Protein AF-A0A817G6N3-F1 (afdb_monomer_lite)

Radius of gyration: 14.64 Å; chains: 1; bounding box: 35×43×33 Å

pLDDT: mean 74.92, std 17.72, range [40.09, 94.12]

Structure (mmCIF, N/CA/C/O backbone):
data_AF-A0A817G6N3-F1
#
_entry.id   AF-A0A817G6N3-F1
#
loop_
_atom_site.group_PDB
_atom_site.id
_atom_site.type_symbol
_atom_site.label_atom_id
_atom_site.label_alt_id
_atom_site.label_comp_id
_atom_site.label_asym_id
_atom_site.label_entity_id
_atom_site.label_seq_id
_atom_site.pdbx_PDB_ins_code
_atom_site.Cartn_x
_atom_site.Cartn_y
_atom_site.Cartn_z
_atom_site.occupancy
_atom_site.B_iso_or_equiv
_atom_site.auth_seq_id
_atom_site.auth_comp_id
_atom_site.auth_asym_id
_atom_site.auth_atom_id
_atom_site.pdbx_PDB_model_num
ATOM 1 N N . MET A 1 1 ? 13.390 11.945 -9.805 1.00 44.19 1 MET A N 1
ATOM 2 C CA . MET A 1 1 ? 13.132 12.802 -8.620 1.00 44.19 1 MET A CA 1
ATOM 3 C C . MET A 1 1 ? 11.812 12.498 -7.885 1.00 44.19 1 MET A C 1
ATOM 5 O O . MET A 1 1 ? 11.583 13.121 -6.861 1.00 44.19 1 MET A O 1
ATOM 9 N N . SER A 1 2 ? 10.959 11.552 -8.323 1.00 52.25 2 SER A N 1
ATOM 10 C CA . SER A 1 2 ? 9.595 11.404 -7.766 1.00 52.25 2 SER A CA 1
ATOM 11 C C . SER A 1 2 ? 9.422 10.327 -6.669 1.00 52.25 2 SER A C 1
ATOM 13 O O . SER A 1 2 ? 8.669 10.571 -5.732 1.00 52.25 2 SER A O 1
ATOM 15 N N . SER A 1 3 ? 10.150 9.197 -6.693 1.00 50.41 3 SER A N 1
ATOM 16 C CA . SER A 1 3 ? 9.929 8.089 -5.728 1.00 50.41 3 SER A CA 1
ATOM 17 C C . SER A 1 3 ? 10.292 8.433 -4.277 1.00 50.41 3 SER A C 1
ATOM 19 O O . SER A 1 3 ? 9.476 8.312 -3.362 1.00 50.41 3 SER A O 1
ATOM 21 N N . TYR A 1 4 ? 11.493 8.980 -4.061 1.00 55.09 4 TYR A N 1
ATOM 22 C CA . TYR A 1 4 ? 11.994 9.288 -2.717 1.00 55.09 4 TYR A CA 1
ATOM 23 C C . TYR A 1 4 ? 11.170 10.342 -1.973 1.00 55.09 4 TYR A C 1
ATOM 25 O O . TYR A 1 4 ? 11.143 10.328 -0.747 1.00 55.09 4 TYR A O 1
ATOM 33 N N . PHE A 1 5 ? 10.480 11.238 -2.689 1.00 61.47 5 PHE A N 1
ATOM 34 C CA . PHE A 1 5 ? 9.629 12.256 -2.073 1.00 61.47 5 PHE A CA 1
ATOM 35 C C . PHE A 1 5 ? 8.428 11.620 -1.372 1.00 61.47 5 PHE A C 1
ATOM 37 O O . PHE A 1 5 ? 8.182 11.898 -0.202 1.00 61.47 5 PHE A O 1
ATOM 44 N N . PHE A 1 6 ? 7.725 10.712 -2.052 1.00 57.62 6 PHE A N 1
ATOM 45 C CA . PHE A 1 6 ? 6.576 10.014 -1.478 1.00 57.62 6 PHE A CA 1
ATOM 46 C C . PHE A 1 6 ? 6.982 9.040 -0.373 1.00 57.62 6 PHE A C 1
ATOM 48 O O . PHE A 1 6 ? 6.289 8.941 0.638 1.00 57.62 6 PHE A O 1
ATOM 55 N N . VAL A 1 7 ? 8.135 8.382 -0.519 1.00 57.28 7 VAL A N 1
ATOM 56 C CA . VAL A 1 7 ? 8.714 7.522 0.522 1.00 57.28 7 VAL A CA 1
ATOM 57 C C . VAL A 1 7 ? 9.137 8.333 1.745 1.00 57.28 7 VAL A C 1
ATOM 59 O O . VAL A 1 7 ? 8.892 7.897 2.866 1.00 57.28 7 VAL A O 1
ATOM 62 N N . ALA A 1 8 ? 9.728 9.518 1.569 1.00 61.56 8 ALA A N 1
ATOM 63 C CA . ALA A 1 8 ? 10.053 10.418 2.673 1.00 61.56 8 ALA A CA 1
ATOM 64 C C . ALA A 1 8 ? 8.783 10.927 3.370 1.00 61.56 8 ALA A C 1
ATOM 66 O O . ALA A 1 8 ? 8.722 10.911 4.596 1.00 61.56 8 ALA A O 1
ATOM 67 N N . LEU A 1 9 ? 7.744 11.290 2.611 1.00 62.03 9 LEU A N 1
ATOM 68 C CA . LEU A 1 9 ? 6.445 11.714 3.147 1.00 62.03 9 LEU A CA 1
ATOM 69 C C . LEU A 1 9 ? 5.760 10.596 3.939 1.00 62.03 9 LEU A C 1
ATOM 71 O O . LEU A 1 9 ? 5.274 10.835 5.041 1.00 62.03 9 LEU A O 1
ATOM 75 N N . ALA A 1 10 ? 5.774 9.371 3.412 1.00 58.88 10 ALA A N 1
ATOM 76 C CA . ALA A 1 10 ? 5.253 8.198 4.100 1.00 58.88 10 ALA A CA 1
ATOM 77 C C . ALA A 1 10 ? 6.078 7.865 5.348 1.00 58.88 10 ALA A C 1
ATOM 79 O O . ALA A 1 10 ? 5.510 7.628 6.405 1.00 58.88 10 ALA A O 1
ATOM 80 N N . LYS A 1 11 ? 7.414 7.900 5.269 1.00 58.44 11 LYS A N 1
ATOM 81 C CA . LYS A 1 11 ? 8.286 7.672 6.430 1.00 58.44 11 LYS A CA 1
ATOM 82 C C . LYS A 1 11 ? 8.045 8.709 7.523 1.00 58.44 11 LYS A C 1
ATOM 84 O O . LYS A 1 11 ? 7.918 8.310 8.671 1.00 58.44 11 LYS A O 1
ATOM 89 N N . ILE A 1 12 ? 7.901 9.991 7.175 1.00 62.66 12 ILE A N 1
ATOM 90 C CA . ILE A 1 12 ? 7.518 11.048 8.125 1.00 62.66 12 ILE A CA 1
ATOM 91 C C . ILE A 1 12 ? 6.139 10.743 8.728 1.00 62.66 12 ILE A C 1
ATOM 93 O O . ILE A 1 12 ? 6.002 10.771 9.946 1.00 62.66 12 ILE A O 1
ATOM 97 N N . ALA A 1 13 ? 5.147 10.366 7.911 1.00 56.06 13 ALA A N 1
ATOM 98 C CA . ALA A 1 13 ? 3.810 9.973 8.375 1.00 56.06 13 ALA A CA 1
ATOM 99 C C . ALA A 1 13 ? 3.795 8.790 9.351 1.00 56.06 13 ALA A C 1
ATOM 101 O O . ALA A 1 13 ? 2.874 8.674 10.151 1.00 56.06 13 ALA A O 1
ATOM 102 N N . ILE A 1 14 ? 4.794 7.912 9.260 1.00 55.84 14 ILE A N 1
ATOM 103 C CA . ILE A 1 14 ? 4.888 6.673 10.036 1.00 55.84 14 ILE A CA 1
ATOM 104 C C . ILE A 1 14 ? 5.724 6.865 11.311 1.00 55.84 14 ILE A C 1
ATOM 106 O O . ILE A 1 14 ? 5.424 6.245 12.327 1.00 55.84 14 ILE A O 1
ATOM 110 N N . THR A 1 15 ? 6.775 7.694 11.287 1.00 54.69 15 THR A N 1
ATOM 111 C CA . THR A 1 15 ? 7.691 7.877 12.434 1.00 54.69 15 THR A CA 1
ATOM 112 C C . THR A 1 15 ? 7.268 8.972 13.409 1.00 54.69 15 THR A C 1
ATOM 114 O O . THR A 1 15 ? 7.805 9.041 14.513 1.00 54.69 15 THR A O 1
ATOM 117 N N . THR A 1 16 ? 6.311 9.821 13.035 1.00 51.31 16 THR A N 1
ATOM 118 C CA . THR A 1 16 ? 5.709 10.815 13.934 1.00 51.31 16 THR A CA 1
ATOM 119 C C . THR A 1 16 ? 4.266 10.425 14.243 1.00 51.31 16 THR A C 1
ATOM 121 O O . THR A 1 16 ? 3.609 9.816 13.406 1.00 51.31 16 THR A O 1
ATOM 124 N N . ASN A 1 17 ? 3.796 10.708 15.467 1.00 49.78 17 ASN A N 1
ATOM 125 C CA . ASN A 1 17 ? 2.457 10.336 15.938 1.00 49.78 17 ASN A CA 1
ATOM 126 C C . ASN A 1 17 ? 1.398 10.673 14.859 1.00 49.78 17 ASN A C 1
ATOM 128 O O . ASN A 1 17 ? 1.236 11.857 14.550 1.00 49.78 17 ASN A O 1
ATOM 132 N N . PRO A 1 18 ? 0.680 9.677 14.296 1.00 46.25 18 PRO A N 1
ATOM 133 C CA . PRO A 1 18 ? -0.253 9.881 13.187 1.00 46.25 18 PRO A CA 1
ATOM 134 C C . PRO A 1 18 ? -1.338 10.924 13.472 1.00 46.25 18 PRO A C 1
ATOM 136 O O . PRO A 1 18 ? -1.781 11.602 12.546 1.00 46.25 18 PRO A O 1
ATOM 139 N N . GLU A 1 19 ? -1.728 11.099 14.741 1.00 50.69 19 GLU A N 1
ATOM 140 C CA . GLU A 1 19 ? -2.696 12.125 15.149 1.00 50.69 19 GLU A CA 1
ATOM 141 C C . GLU A 1 19 ? -2.144 13.554 15.040 1.00 50.69 19 GLU A C 1
ATOM 143 O O . GLU A 1 19 ? -2.907 14.501 14.851 1.00 50.69 19 GLU A O 1
ATOM 148 N N . ILE A 1 20 ? -0.821 13.714 15.129 1.00 52.66 20 ILE A N 1
ATOM 149 C CA . ILE A 1 20 ? -0.131 15.010 15.130 1.00 52.66 20 ILE A CA 1
ATOM 150 C C . ILE A 1 20 ? 0.378 15.365 13.722 1.00 52.66 20 ILE A C 1
ATOM 152 O O . ILE A 1 20 ? 0.359 16.532 13.333 1.00 52.66 20 ILE A O 1
ATOM 156 N N . THR A 1 21 ? 0.802 14.376 12.929 1.00 51.72 21 THR A N 1
ATOM 157 C CA . THR A 1 21 ? 1.426 14.604 11.609 1.00 51.72 21 THR A CA 1
ATOM 158 C C . THR A 1 21 ? 0.402 14.805 10.494 1.00 51.72 21 THR A C 1
ATOM 160 O O . THR A 1 21 ? 0.642 15.561 9.551 1.00 51.72 21 THR A O 1
ATOM 163 N N . PHE A 1 22 ? -0.768 14.171 10.605 1.00 53.16 22 PHE A N 1
ATOM 164 C CA . PHE A 1 22 ? -1.857 14.317 9.645 1.00 53.16 22 PHE A CA 1
ATOM 165 C C . PHE A 1 22 ? -3.187 14.428 10.386 1.00 53.16 22 PHE A C 1
ATOM 167 O O . PHE A 1 22 ? -3.870 13.438 10.618 1.00 53.16 22 PHE A O 1
ATOM 174 N N . LEU A 1 23 ? -3.588 15.658 10.712 1.00 52.00 23 LEU A N 1
ATOM 175 C CA . LEU A 1 23 ? -4.939 15.948 11.195 1.00 52.00 23 LEU A CA 1
ATOM 176 C C . LEU A 1 23 ? -5.987 15.377 10.206 1.00 52.00 23 LEU A C 1
ATOM 178 O O . LEU A 1 23 ? -6.167 15.897 9.101 1.00 52.00 23 LEU A O 1
ATOM 182 N N . GLY A 1 24 ? -6.686 14.305 10.594 1.00 60.91 24 GLY A N 1
ATOM 183 C CA . GLY A 1 24 ? -7.861 13.767 9.894 1.00 60.91 24 GLY A CA 1
ATOM 184 C C . GLY A 1 24 ? -7.594 12.907 8.642 1.00 60.91 24 GLY A C 1
ATOM 185 O O . GLY A 1 24 ? -6.727 12.041 8.610 1.00 60.91 24 GLY A O 1
ATOM 186 N N . GLN A 1 25 ? -8.408 13.097 7.593 1.00 64.38 25 GLN A N 1
ATOM 187 C CA . GLN A 1 25 ? -8.506 12.210 6.415 1.00 64.38 25 GLN A CA 1
ATOM 188 C C . GLN A 1 25 ? -7.336 12.293 5.410 1.00 64.38 25 GLN A C 1
ATOM 190 O O . GLN A 1 25 ? -7.353 11.582 4.405 1.00 64.38 25 GLN A O 1
ATOM 195 N N . ARG A 1 26 ? -6.306 13.118 5.645 1.00 69.19 26 ARG A N 1
ATOM 196 C CA . ARG A 1 26 ? -5.241 13.396 4.655 1.00 69.19 26 ARG A CA 1
ATOM 197 C C . ARG A 1 26 ? -4.412 12.170 4.260 1.00 69.19 26 ARG A C 1
ATOM 199 O O . ARG A 1 26 ? -3.989 12.063 3.115 1.00 69.19 26 ARG A O 1
ATOM 206 N N . MET A 1 27 ? -4.254 11.188 5.148 1.00 72.25 27 MET A N 1
ATOM 207 C CA . MET A 1 27 ? -3.585 9.922 4.807 1.00 72.25 27 MET A CA 1
ATOM 208 C C . MET A 1 27 ? -4.331 9.137 3.714 1.00 72.25 27 MET A C 1
ATOM 210 O O . MET A 1 27 ? -3.718 8.418 2.927 1.00 72.25 27 MET A O 1
ATOM 214 N N . LEU A 1 28 ? -5.652 9.317 3.603 1.00 80.62 28 LEU A N 1
ATOM 215 C CA . LEU A 1 28 ? -6.465 8.697 2.554 1.00 80.62 28 LEU A CA 1
A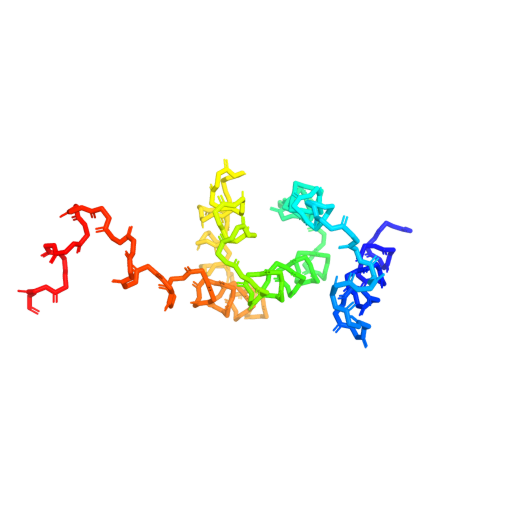TOM 216 C C . LEU A 1 28 ? -6.167 9.288 1.169 1.00 80.62 28 LEU A C 1
ATOM 218 O O . LEU A 1 28 ? -6.391 8.620 0.158 1.00 80.62 28 LEU A O 1
ATOM 222 N N . GLU A 1 29 ? -5.666 10.524 1.110 1.00 83.25 29 GLU A N 1
ATOM 223 C CA . GLU A 1 29 ? -5.273 11.180 -0.140 1.00 83.25 29 GLU A CA 1
ATOM 224 C C . GLU A 1 29 ? -3.965 10.619 -0.693 1.00 83.25 29 GLU A C 1
ATOM 226 O O . GLU A 1 29 ? -3.761 10.673 -1.903 1.00 83.25 29 GLU A O 1
ATOM 231 N N . LEU A 1 30 ? -3.128 10.010 0.158 1.00 82.62 30 LEU A N 1
ATOM 232 C CA . LEU A 1 30 ? -1.878 9.361 -0.246 1.00 82.62 30 LEU A CA 1
ATOM 233 C C . LEU A 1 30 ? -2.116 8.017 -0.949 1.00 82.62 30 LEU A C 1
ATOM 235 O O . LEU A 1 30 ? -1.312 7.604 -1.777 1.00 82.62 30 LEU A O 1
ATOM 239 N N . VAL A 1 31 ? -3.247 7.352 -0.703 1.00 87.25 31 VAL A N 1
ATOM 240 C CA . VAL A 1 31 ? -3.542 6.034 -1.294 1.00 87.25 31 VAL A CA 1
ATOM 241 C C . VAL A 1 31 ? -3.553 6.079 -2.826 1.00 87.25 31 VAL A C 1
ATOM 243 O O . VAL A 1 31 ? -2.924 5.252 -3.483 1.00 87.25 31 VAL A O 1
ATOM 246 N N . ARG A 1 32 ? -4.241 7.066 -3.415 1.00 87.56 32 ARG A N 1
ATOM 247 C CA . ARG A 1 32 ? -4.337 7.234 -4.877 1.00 87.56 32 ARG A CA 1
ATOM 248 C C . ARG A 1 32 ? -2.981 7.428 -5.570 1.00 87.56 32 ARG A C 1
ATOM 250 O O . ARG A 1 32 ? -2.724 6.698 -6.526 1.00 87.56 32 ARG A O 1
ATOM 257 N N . PRO A 1 33 ? -2.143 8.410 -5.182 1.00 87.56 33 PRO A N 1
ATOM 258 C CA . PRO A 1 33 ? -0.859 8.640 -5.829 1.00 87.56 33 PRO A CA 1
ATOM 259 C C . PRO A 1 33 ? 0.101 7.470 -5.625 1.00 87.56 33 PRO A C 1
ATOM 261 O O . PRO A 1 33 ? 0.734 7.075 -6.596 1.00 87.56 33 PRO A O 1
ATOM 264 N N . ILE A 1 34 ? 0.148 6.850 -4.439 1.00 86.75 34 ILE A N 1
ATOM 265 C CA . ILE A 1 34 ? 1.024 5.690 -4.214 1.00 86.75 34 ILE A CA 1
ATOM 266 C C . ILE A 1 34 ? 0.586 4.498 -5.071 1.00 86.75 34 ILE A C 1
ATOM 268 O O . ILE A 1 34 ? 1.419 3.876 -5.718 1.00 86.75 34 ILE A O 1
ATOM 272 N N . ARG A 1 35 ? -0.720 4.216 -5.180 1.00 88.25 35 ARG A N 1
ATOM 273 C CA . ARG A 1 35 ? -1.210 3.154 -6.075 1.00 88.25 35 ARG A CA 1
ATOM 274 C C . ARG A 1 35 ? -0.853 3.418 -7.542 1.00 88.25 35 ARG A C 1
ATOM 276 O O . ARG A 1 35 ? -0.600 2.477 -8.283 1.00 88.25 35 ARG A O 1
ATOM 283 N N . LYS A 1 36 ? -0.822 4.680 -7.986 1.00 87.56 36 LYS A N 1
ATOM 284 C CA . LYS A 1 36 ? -0.408 5.018 -9.361 1.00 87.56 36 LYS A CA 1
ATOM 285 C C . LYS A 1 36 ? 1.051 4.668 -9.650 1.00 87.56 36 LYS A C 1
ATOM 287 O O . LYS A 1 36 ? 1.365 4.515 -10.824 1.00 87.56 36 LYS A O 1
ATOM 292 N N . LEU A 1 37 ? 1.888 4.540 -8.618 1.00 85.44 37 LEU A N 1
ATOM 293 C CA . LEU A 1 37 ? 3.268 4.089 -8.760 1.00 85.44 37 LEU A CA 1
ATOM 294 C C . LEU A 1 37 ? 3.366 2.581 -9.009 1.00 85.44 37 LEU A C 1
ATOM 296 O O . LEU A 1 37 ? 4.399 2.159 -9.486 1.00 85.44 37 LEU A O 1
ATOM 300 N N . LEU A 1 38 ? 2.309 1.791 -8.766 1.00 85.12 38 LEU A N 1
ATOM 301 C CA . LEU A 1 38 ? 2.250 0.343 -9.027 1.00 85.12 38 LEU A CA 1
ATOM 302 C C . LEU A 1 38 ? 1.886 0.011 -10.484 1.00 85.12 38 LEU A C 1
ATOM 304 O O . LEU A 1 38 ? 1.001 -0.804 -10.751 1.00 85.12 38 LEU A O 1
ATOM 308 N N . LYS A 1 39 ? 2.501 0.704 -11.443 1.00 82.19 39 LYS A N 1
ATOM 309 C CA . LYS A 1 39 ? 2.308 0.428 -12.873 1.00 82.19 39 LYS A CA 1
ATOM 310 C C . LYS A 1 39 ? 3.516 -0.309 -13.429 1.00 82.19 39 LYS A C 1
ATOM 312 O O . LYS A 1 39 ? 4.647 -0.055 -13.029 1.00 82.19 39 LYS A O 1
ATOM 317 N N . ILE A 1 40 ? 3.266 -1.136 -14.441 1.00 74.19 40 ILE A N 1
ATOM 318 C CA . ILE A 1 40 ? 4.293 -1.894 -15.174 1.00 74.19 40 ILE A CA 1
ATOM 319 C C . ILE A 1 40 ? 5.360 -0.966 -15.792 1.00 74.19 40 ILE A C 1
ATOM 321 O O . ILE A 1 40 ? 6.507 -1.360 -15.947 1.00 74.19 40 ILE A O 1
ATOM 325 N N . GLU A 1 41 ? 5.005 0.285 -16.098 1.00 80.38 41 GLU A N 1
ATOM 326 C CA . GLU A 1 41 ? 5.915 1.304 -16.648 1.00 80.38 41 GLU A CA 1
ATOM 327 C C . GLU A 1 41 ? 6.975 1.803 -15.644 1.00 80.38 41 GLU A C 1
ATOM 329 O O . GLU A 1 41 ? 7.961 2.418 -16.051 1.00 80.38 41 GLU A O 1
ATOM 334 N N . HIS A 1 42 ? 6.778 1.575 -14.341 1.00 84.62 42 HIS A N 1
ATOM 335 C CA . HIS A 1 42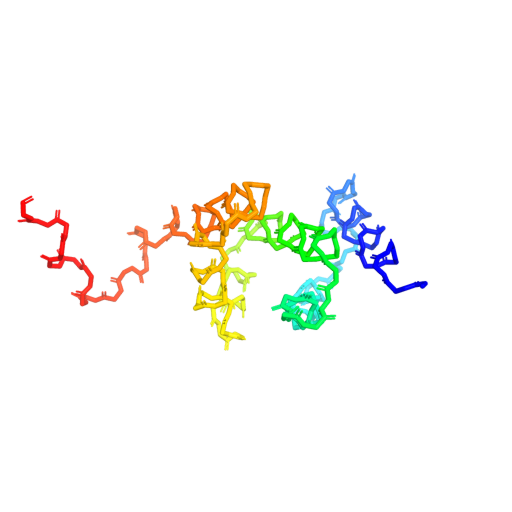 ? 7.711 1.992 -13.295 1.00 84.62 42 HIS A CA 1
ATOM 336 C C . HIS A 1 42 ? 8.778 0.936 -13.022 1.00 84.62 42 HIS A C 1
ATOM 338 O O . HIS A 1 42 ? 8.592 -0.261 -13.245 1.00 84.62 42 HIS A O 1
ATOM 344 N N . THR A 1 43 ? 9.917 1.387 -12.497 1.00 87.00 43 THR A N 1
ATOM 345 C CA . THR A 1 43 ? 11.012 0.476 -12.155 1.00 87.00 43 THR A CA 1
ATOM 346 C C . THR A 1 43 ? 10.612 -0.469 -11.018 1.00 87.00 43 THR A C 1
ATOM 348 O O . THR A 1 43 ? 9.788 -0.138 -10.163 1.00 87.00 43 THR A O 1
ATOM 351 N N . ALA A 1 44 ? 11.243 -1.646 -10.952 1.00 87.69 44 ALA A N 1
ATOM 352 C CA . ALA A 1 44 ? 10.995 -2.606 -9.874 1.00 87.69 44 ALA A CA 1
ATOM 353 C C . ALA A 1 44 ? 11.227 -2.001 -8.476 1.00 87.69 44 ALA A C 1
ATOM 355 O O . ALA A 1 44 ? 10.498 -2.317 -7.541 1.00 87.69 44 ALA A O 1
ATOM 356 N N . LEU A 1 45 ? 12.196 -1.089 -8.331 1.00 87.56 45 LEU A N 1
ATOM 357 C CA . LEU A 1 45 ? 12.453 -0.400 -7.067 1.00 87.56 45 LEU A CA 1
ATOM 358 C C . LEU A 1 45 ? 11.304 0.542 -6.678 1.00 87.56 45 LEU A C 1
ATOM 360 O O . LEU A 1 45 ? 10.866 0.515 -5.534 1.00 87.56 45 LEU A O 1
ATOM 364 N N . GLU A 1 46 ? 10.786 1.330 -7.621 1.00 86.19 46 GLU A N 1
ATOM 365 C CA . GLU A 1 46 ? 9.650 2.231 -7.375 1.00 86.19 46 GLU A CA 1
ATOM 366 C C . GLU A 1 46 ? 8.388 1.450 -6.991 1.00 86.19 46 GLU A C 1
ATOM 368 O O . GLU A 1 46 ? 7.715 1.792 -6.017 1.00 86.19 46 GLU A O 1
ATOM 373 N N . ASN A 1 47 ? 8.116 0.350 -7.700 1.00 90.12 47 ASN A N 1
ATOM 374 C CA . ASN A 1 47 ? 7.020 -0.564 -7.375 1.00 90.12 47 ASN A CA 1
ATOM 375 C C . ASN A 1 47 ? 7.194 -1.169 -5.973 1.00 90.12 47 ASN A C 1
ATOM 377 O O . ASN A 1 47 ? 6.245 -1.221 -5.191 1.00 90.12 47 ASN A O 1
ATOM 381 N N . PHE A 1 48 ? 8.415 -1.581 -5.624 1.00 89.06 48 PHE A N 1
ATOM 382 C CA . PHE A 1 48 ? 8.728 -2.144 -4.312 1.00 89.06 48 PHE A CA 1
ATOM 383 C C . PHE A 1 48 ? 8.512 -1.125 -3.189 1.00 89.06 48 PHE A C 1
ATOM 385 O O . PHE A 1 48 ? 7.866 -1.428 -2.183 1.00 89.06 48 PHE A O 1
ATOM 392 N N . GLU A 1 49 ? 9.011 0.098 -3.364 1.00 85.56 49 GLU A N 1
ATOM 393 C CA . GLU A 1 49 ? 8.825 1.184 -2.404 1.00 85.56 49 GLU A CA 1
ATOM 394 C C . GLU A 1 49 ? 7.342 1.537 -2.236 1.00 85.56 49 GLU A C 1
ATOM 396 O O . GLU A 1 49 ? 6.870 1.688 -1.106 1.00 85.56 49 GLU A O 1
ATOM 401 N N . ALA A 1 50 ? 6.587 1.599 -3.334 1.00 89.50 50 ALA A N 1
ATOM 402 C CA . ALA A 1 50 ? 5.152 1.852 -3.306 1.00 89.50 50 ALA A CA 1
ATOM 403 C C . ALA A 1 50 ? 4.380 0.745 -2.568 1.00 89.50 50 ALA A C 1
ATOM 405 O O . ALA A 1 50 ? 3.524 1.059 -1.734 1.00 89.50 50 ALA A O 1
ATOM 406 N N . LEU A 1 51 ? 4.719 -0.531 -2.798 1.00 91.00 51 LEU A N 1
ATOM 407 C CA . LEU A 1 51 ? 4.147 -1.657 -2.052 1.00 91.00 51 LEU A CA 1
ATOM 408 C C . LEU A 1 51 ? 4.435 -1.523 -0.556 1.00 91.00 51 LEU A C 1
ATOM 410 O O . LEU A 1 51 ? 3.506 -1.597 0.242 1.00 91.00 51 LEU A O 1
ATOM 414 N N . LYS A 1 52 ? 5.679 -1.230 -0.156 1.00 88.50 52 LYS A N 1
ATOM 415 C CA . LYS A 1 52 ? 6.026 -1.053 1.266 1.00 88.50 52 LYS A CA 1
ATOM 416 C C . LYS A 1 52 ? 5.295 0.125 1.913 1.00 88.50 52 LYS A C 1
ATOM 418 O O . LYS A 1 52 ? 4.897 0.022 3.075 1.00 88.50 52 LYS A O 1
ATOM 423 N N . VAL A 1 53 ? 5.080 1.222 1.186 1.00 86.50 53 VAL A N 1
ATOM 424 C CA . VAL A 1 53 ? 4.261 2.341 1.677 1.00 86.50 53 VAL A CA 1
ATOM 425 C C . VAL A 1 53 ? 2.805 1.909 1.861 1.00 86.50 53 VAL A C 1
ATOM 427 O O . VAL A 1 53 ? 2.229 2.195 2.909 1.00 86.50 53 VAL A O 1
ATOM 430 N N . LEU A 1 54 ? 2.212 1.189 0.904 1.00 88.69 54 LEU A N 1
ATOM 431 C CA . LEU A 1 54 ? 0.836 0.688 1.023 1.00 88.69 54 LEU A CA 1
ATOM 432 C C . LEU A 1 54 ? 0.674 -0.319 2.162 1.00 88.69 54 LEU A C 1
ATOM 434 O O . LEU A 1 54 ? -0.308 -0.225 2.897 1.00 88.69 54 LEU A O 1
ATOM 438 N N . THR A 1 55 ? 1.646 -1.209 2.365 1.00 89.50 55 THR A N 1
ATOM 439 C CA . THR A 1 55 ? 1.683 -2.137 3.503 1.00 89.50 55 THR A CA 1
ATOM 440 C C . THR A 1 55 ? 1.598 -1.384 4.826 1.00 89.50 55 THR A C 1
ATOM 442 O O . THR A 1 55 ? 0.794 -1.741 5.691 1.00 89.50 55 THR A O 1
ATOM 445 N N . ASN A 1 56 ? 2.389 -0.319 4.970 1.00 84.69 56 ASN A N 1
ATOM 446 C CA . ASN A 1 56 ? 2.387 0.513 6.169 1.00 84.69 56 ASN A CA 1
ATOM 447 C C . ASN A 1 56 ? 1.091 1.324 6.303 1.00 84.69 56 ASN A C 1
ATOM 449 O O . ASN A 1 56 ? 0.554 1.441 7.394 1.00 84.69 56 ASN A O 1
ATOM 453 N N . LEU A 1 57 ? 0.536 1.856 5.213 1.00 84.56 57 LEU A N 1
ATOM 454 C CA . LEU A 1 57 ? -0.757 2.547 5.253 1.00 84.56 57 LEU A CA 1
ATOM 455 C C . LEU A 1 57 ? -1.895 1.600 5.672 1.00 84.56 57 LEU A C 1
ATOM 457 O O . LEU A 1 57 ? -2.766 1.978 6.455 1.00 84.56 57 LEU A O 1
ATOM 461 N N . ALA A 1 58 ? -1.878 0.356 5.191 1.00 86.94 58 ALA A N 1
ATOM 462 C CA . ALA A 1 58 ? -2.868 -0.659 5.537 1.00 86.94 58 ALA A CA 1
ATOM 463 C C . ALA A 1 58 ? -2.825 -1.059 7.026 1.00 86.94 58 ALA A C 1
ATOM 465 O O . ALA A 1 58 ? -3.866 -1.433 7.582 1.00 86.94 58 ALA A O 1
ATOM 466 N N . SER A 1 59 ? -1.666 -0.935 7.687 1.00 82.94 59 SER A N 1
ATOM 467 C CA . SER A 1 59 ? -1.526 -1.234 9.118 1.00 82.94 59 SER A CA 1
ATOM 468 C C . SER A 1 59 ? -2.083 -0.137 10.034 1.00 82.94 59 SER A C 1
ATOM 470 O O . SER A 1 59 ? -2.417 -0.435 11.178 1.00 82.94 59 SER A O 1
ATOM 472 N N . ILE A 1 60 ? -2.274 1.094 9.538 1.00 80.94 60 ILE A N 1
ATOM 473 C CA . ILE A 1 60 ? -2.767 2.231 10.340 1.00 80.94 60 ILE A CA 1
ATOM 474 C C . ILE A 1 60 ? -4.214 2.021 10.807 1.00 80.94 60 ILE A C 1
ATOM 476 O O . ILE A 1 60 ? -4.537 2.295 11.960 1.00 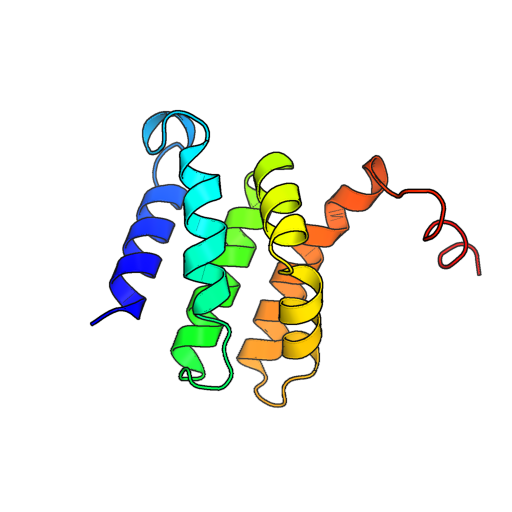80.94 60 ILE A O 1
ATOM 480 N N . GLY A 1 61 ? -5.119 1.564 9.932 1.00 79.12 61 GLY A N 1
ATOM 481 C CA . GLY A 1 61 ? -6.527 1.438 10.315 1.00 79.12 61 GLY A CA 1
ATOM 482 C C . GLY A 1 61 ? -7.506 1.110 9.190 1.00 79.12 61 GLY A C 1
ATOM 483 O O . GLY A 1 61 ? -7.178 1.117 8.003 1.00 79.12 61 GLY A O 1
ATOM 484 N N . GLU A 1 62 ? -8.753 0.824 9.577 1.00 83.44 62 GLU A N 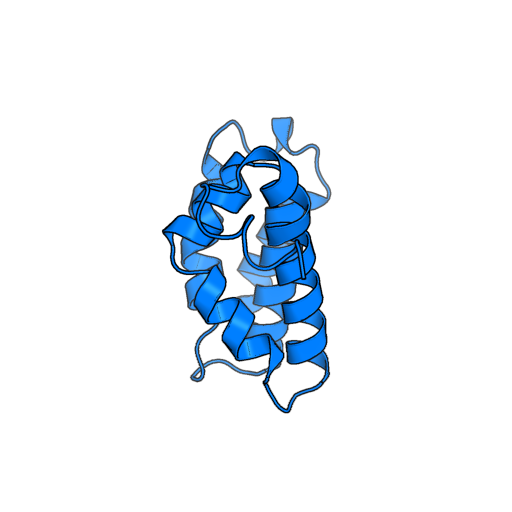1
ATOM 485 C CA . GLU A 1 62 ? -9.801 0.330 8.671 1.00 83.44 62 GLU A CA 1
ATOM 486 C C . GLU A 1 62 ? -10.191 1.342 7.586 1.00 83.44 62 GLU A C 1
ATOM 488 O O . GLU A 1 62 ? -10.429 0.961 6.440 1.00 83.44 62 GLU A O 1
ATOM 493 N N . SER A 1 63 ? -10.218 2.635 7.913 1.00 85.38 63 SER A N 1
ATOM 494 C CA . SER A 1 63 ? -10.531 3.704 6.957 1.00 85.38 63 SER A CA 1
ATOM 495 C C . SER A 1 63 ? -9.540 3.741 5.788 1.00 85.38 63 SER A C 1
ATOM 497 O O . SER A 1 63 ? -9.949 3.894 4.634 1.00 85.38 63 SER A O 1
ATOM 499 N N . VAL A 1 64 ? -8.250 3.535 6.071 1.00 85.88 64 VAL A N 1
ATOM 500 C CA . VAL A 1 64 ? -7.181 3.504 5.067 1.00 85.88 64 VAL A CA 1
ATOM 501 C C . VAL A 1 64 ? -7.285 2.247 4.211 1.00 85.88 64 VAL A C 1
ATOM 503 O O . VAL A 1 64 ? -7.266 2.350 2.985 1.00 85.88 64 VAL A O 1
ATOM 506 N N . ARG A 1 65 ? -7.513 1.078 4.821 1.00 87.88 65 ARG A N 1
ATOM 507 C CA . ARG A 1 65 ? -7.737 -0.176 4.079 1.00 87.88 65 ARG A CA 1
ATOM 508 C C . ARG A 1 65 ? -8.943 -0.087 3.149 1.00 87.88 65 ARG A C 1
ATOM 510 O O . ARG A 1 65 ? -8.810 -0.362 1.960 1.00 87.88 65 ARG A O 1
ATOM 517 N N . LYS A 1 66 ? -10.094 0.396 3.639 1.00 89.38 66 LYS A N 1
ATOM 518 C CA . LYS A 1 66 ? -11.290 0.641 2.808 1.00 89.38 66 LYS A CA 1
ATOM 519 C C . LYS A 1 66 ? -10.983 1.563 1.634 1.00 89.38 66 LYS A C 1
ATOM 521 O O . LYS A 1 66 ? -11.493 1.346 0.536 1.00 89.38 66 LYS A O 1
ATOM 526 N N . ARG A 1 67 ? -10.138 2.579 1.840 1.00 90.56 67 ARG A N 1
ATOM 527 C CA . ARG A 1 67 ? -9.703 3.449 0.748 1.00 90.56 67 ARG A CA 1
ATOM 528 C C . ARG A 1 67 ? -8.828 2.705 -0.258 1.00 90.56 67 ARG A C 1
ATOM 530 O O . ARG A 1 67 ? -9.086 2.842 -1.446 1.00 90.56 67 ARG A O 1
ATOM 537 N N . ILE A 1 68 ? -7.858 1.905 0.186 1.00 90.44 68 ILE A N 1
ATOM 538 C CA . ILE A 1 68 ? -7.012 1.082 -0.698 1.00 90.44 68 ILE A CA 1
ATOM 539 C C . ILE A 1 68 ? -7.880 0.156 -1.559 1.00 90.44 68 ILE A C 1
ATOM 541 O O . ILE A 1 68 ? -7.723 0.140 -2.780 1.00 90.44 68 ILE A O 1
ATOM 545 N N . LEU A 1 69 ? -8.855 -0.529 -0.955 1.00 90.69 69 LEU A N 1
ATOM 546 C CA . LEU A 1 69 ? -9.791 -1.402 -1.671 1.00 90.69 69 LEU A CA 1
ATOM 547 C C . LEU A 1 69 ? -10.643 -0.624 -2.687 1.00 90.69 69 LEU A C 1
ATOM 549 O O . LEU A 1 69 ? -10.713 -1.006 -3.853 1.00 90.69 69 LEU A O 1
ATOM 553 N N . LYS A 1 70 ? -11.229 0.513 -2.283 1.00 89.94 70 LYS A N 1
ATOM 554 C CA . LYS A 1 70 ? -12.068 1.355 -3.158 1.00 89.94 70 LYS A CA 1
ATOM 555 C C . LYS A 1 70 ? -11.314 1.910 -4.370 1.00 89.94 70 LYS A C 1
ATOM 557 O O . LYS A 1 70 ? -11.922 2.162 -5.404 1.00 89.94 70 LYS A O 1
ATOM 562 N N . GLU A 1 71 ? -10.007 2.122 -4.249 1.00 89.31 71 GLU A N 1
ATOM 563 C CA . GLU A 1 71 ? -9.158 2.607 -5.344 1.00 89.31 71 GLU A CA 1
ATOM 564 C C . GLU A 1 71 ? -8.635 1.481 -6.254 1.00 89.31 71 GLU A C 1
ATOM 566 O O . GLU A 1 71 ? -7.796 1.746 -7.115 1.00 89.31 71 GLU A O 1
ATOM 571 N N . GLY A 1 72 ? -9.103 0.239 -6.079 1.00 87.50 72 GLY A N 1
ATOM 572 C CA . GLY A 1 72 ? -8.667 -0.917 -6.867 1.00 87.50 72 GLY A CA 1
ATOM 573 C C . GLY A 1 72 ? -7.327 -1.501 -6.416 1.00 87.50 72 GLY A C 1
ATOM 574 O O . GLY A 1 72 ? -6.674 -2.199 -7.184 1.00 87.50 72 GLY A O 1
ATOM 575 N N . GLY A 1 73 ? -6.894 -1.211 -5.185 1.00 88.69 73 GLY A N 1
ATOM 576 C CA . GLY A 1 73 ? -5.627 -1.706 -4.650 1.00 88.69 73 GLY A CA 1
ATOM 577 C C . GLY A 1 73 ? -5.570 -3.229 -4.540 1.00 88.69 73 GLY A C 1
ATOM 578 O O . GLY A 1 73 ? -4.509 -3.786 -4.782 1.00 88.69 73 GLY A O 1
ATOM 579 N N . PHE A 1 74 ? -6.693 -3.898 -4.246 1.00 90.38 74 PHE A N 1
ATOM 580 C CA . PHE A 1 74 ? -6.740 -5.357 -4.084 1.00 90.38 74 PHE A CA 1
ATOM 581 C C . PHE A 1 74 ? -6.226 -6.091 -5.326 1.00 90.38 74 PHE A C 1
ATOM 583 O O . PHE A 1 74 ? -5.220 -6.782 -5.240 1.00 90.38 74 PHE A O 1
ATOM 590 N N . SER A 1 75 ? -6.854 -5.873 -6.486 1.00 90.50 75 SER A N 1
ATOM 591 C CA . SER A 1 75 ? -6.471 -6.547 -7.732 1.00 90.50 75 SER A CA 1
ATOM 592 C C . SER A 1 75 ? -5.050 -6.195 -8.164 1.00 90.50 75 SER A C 1
ATOM 594 O O . SER A 1 75 ? -4.320 -7.060 -8.628 1.00 90.50 75 SER A O 1
ATOM 596 N N . THR A 1 76 ? -4.6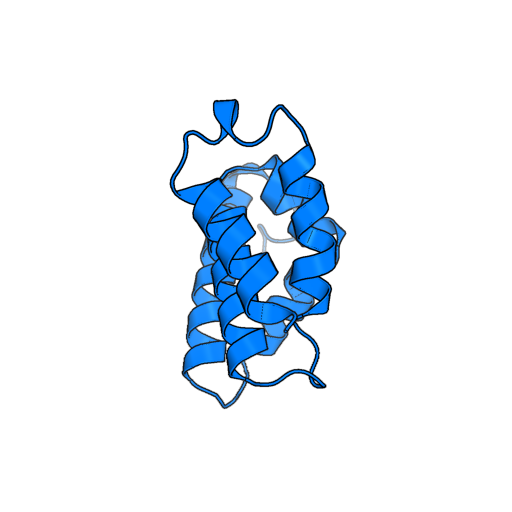24 -4.938 -7.983 1.00 91.44 76 THR A N 1
ATOM 597 C CA . THR A 1 76 ? -3.242 -4.546 -8.295 1.00 91.44 76 THR A CA 1
ATOM 598 C C . THR A 1 76 ? -2.245 -5.291 -7.406 1.00 91.44 76 THR A C 1
ATOM 600 O O . THR A 1 76 ? -1.283 -5.851 -7.912 1.00 91.44 76 THR A O 1
ATOM 603 N N . ILE A 1 77 ? -2.467 -5.332 -6.090 1.00 93.12 77 ILE A N 1
ATOM 604 C CA . ILE A 1 77 ? -1.565 -6.013 -5.149 1.00 93.12 77 ILE A CA 1
ATOM 605 C C . ILE A 1 77 ? -1.568 -7.526 -5.391 1.00 93.12 77 ILE A C 1
ATOM 607 O O . ILE A 1 77 ? -0.503 -8.133 -5.391 1.00 93.12 77 ILE A O 1
ATOM 611 N N . GLU A 1 78 ? -2.735 -8.119 -5.648 1.00 93.00 78 GLU A N 1
ATOM 612 C CA . GLU A 1 78 ? -2.874 -9.534 -6.004 1.00 93.00 78 GLU A CA 1
ATOM 613 C C . GLU A 1 78 ? -2.029 -9.889 -7.232 1.00 93.00 78 GLU A C 1
ATOM 615 O O . GLU A 1 78 ? -1.292 -10.869 -7.196 1.00 93.00 78 GLU A O 1
ATOM 620 N N . GLN A 1 79 ? -2.045 -9.063 -8.282 1.00 92.25 79 GLN A N 1
ATOM 621 C CA . GLN A 1 79 ? -1.203 -9.277 -9.464 1.00 92.25 79 GLN A CA 1
ATOM 622 C C . GLN A 1 79 ? 0.291 -9.299 -9.114 1.00 92.25 79 GLN A C 1
ATOM 624 O O . GLN A 1 79 ? 1.004 -10.201 -9.548 1.00 92.25 79 GLN A O 1
ATOM 629 N N . TYR A 1 80 ? 0.758 -8.371 -8.271 1.00 93.19 80 TYR A N 1
ATOM 630 C CA . TYR A 1 80 ? 2.162 -8.341 -7.848 1.00 93.19 80 TYR A CA 1
ATOM 631 C C . TYR A 1 80 ? 2.576 -9.549 -6.993 1.00 93.19 80 TYR A C 1
ATOM 633 O O . TYR A 1 80 ? 3.772 -9.817 -6.895 1.00 93.19 80 TYR A O 1
ATOM 641 N N . MET A 1 81 ? 1.642 -10.299 -6.392 1.00 92.00 81 MET A N 1
ATOM 642 C CA . MET A 1 81 ? 1.969 -11.539 -5.667 1.00 92.00 81 MET A CA 1
ATOM 643 C C . MET A 1 81 ? 2.465 -12.654 -6.598 1.00 92.00 81 MET A C 1
ATOM 645 O O . MET A 1 81 ? 3.183 -13.541 -6.139 1.00 92.00 81 MET A O 1
ATOM 649 N N . PHE A 1 82 ? 2.103 -12.597 -7.882 1.00 91.50 82 PHE A N 1
ATOM 650 C CA . PHE A 1 82 ? 2.504 -13.565 -8.907 1.00 91.50 82 PHE A CA 1
ATOM 651 C C . PHE A 1 82 ? 3.663 -13.068 -9.785 1.00 91.50 82 PHE A C 1
ATOM 653 O O . PHE A 1 82 ? 4.034 -13.738 -10.745 1.00 91.50 82 PHE A O 1
ATOM 660 N N . GLU A 1 83 ? 4.241 -11.909 -9.463 1.00 89.19 83 GLU A N 1
ATOM 661 C CA . GLU A 1 83 ? 5.373 -11.339 -10.192 1.00 89.19 83 GLU A CA 1
ATOM 662 C C . GLU A 1 83 ? 6.655 -12.165 -9.976 1.00 89.19 83 GLU A C 1
ATOM 664 O O . GLU A 1 83 ? 6.963 -12.563 -8.849 1.00 89.19 83 GLU A O 1
ATOM 669 N N . GLU A 1 84 ? 7.455 -12.372 -11.031 1.00 87.31 84 GLU A N 1
ATOM 670 C CA . GLU A 1 84 ? 8.703 -13.160 -10.952 1.00 87.31 84 GLU A CA 1
ATOM 671 C C . GLU A 1 84 ? 9.746 -12.522 -10.021 1.00 87.31 84 GLU A C 1
ATOM 673 O O . GLU A 1 84 ? 10.578 -13.202 -9.408 1.00 87.31 84 GLU A O 1
ATOM 678 N N . HIS A 1 85 ? 9.705 -11.195 -9.882 1.00 90.75 85 HIS A N 1
ATOM 679 C CA . HIS A 1 85 ? 10.622 -10.473 -9.019 1.00 90.75 85 HIS A CA 1
ATOM 680 C C . HIS A 1 85 ? 10.314 -10.751 -7.540 1.00 90.75 85 HIS A C 1
ATOM 682 O O . HIS A 1 85 ? 9.454 -10.118 -6.925 1.00 90.75 85 HIS A O 1
ATOM 688 N N . SER A 1 86 ? 11.109 -11.628 -6.923 1.00 89.31 86 SER A N 1
ATOM 689 C CA . SER A 1 86 ? 10.913 -12.115 -5.547 1.00 89.31 86 SER A CA 1
ATOM 690 C C . SER A 1 86 ? 10.626 -11.029 -4.498 1.00 89.31 86 SER A C 1
ATOM 692 O O . SER A 1 86 ? 9.769 -11.216 -3.638 1.00 89.31 86 SER A O 1
ATOM 694 N N . MET A 1 87 ? 11.300 -9.872 -4.551 1.00 88.94 87 MET A N 1
ATOM 695 C CA . MET A 1 87 ? 11.039 -8.780 -3.600 1.00 88.94 87 MET A CA 1
ATOM 696 C C . MET A 1 87 ? 9.654 -8.143 -3.771 1.00 88.94 87 MET A C 1
ATOM 698 O O . MET A 1 87 ? 9.042 -7.778 -2.769 1.00 88.94 87 MET A O 1
ATOM 702 N N . LEU A 1 88 ? 9.160 -8.024 -5.009 1.00 92.38 88 LEU A N 1
ATOM 703 C CA . LEU A 1 88 ? 7.829 -7.486 -5.294 1.00 92.38 88 LEU A CA 1
ATOM 704 C C . LEU A 1 88 ? 6.760 -8.461 -4.817 1.00 92.38 88 LEU A C 1
ATOM 706 O O . LEU A 1 88 ? 5.890 -8.053 -4.053 1.00 92.38 88 LEU A O 1
ATOM 710 N N . GLY A 1 89 ? 6.910 -9.748 -5.143 1.00 92.88 89 GLY A N 1
ATOM 711 C CA . GLY A 1 89 ? 6.020 -10.800 -4.650 1.00 92.88 89 GLY A CA 1
ATOM 712 C C . GLY A 1 89 ? 5.928 -10.812 -3.125 1.00 92.88 89 GLY A C 1
ATOM 713 O O . GLY A 1 89 ? 4.836 -10.770 -2.559 1.00 92.88 89 GLY A O 1
ATOM 714 N N . ARG A 1 90 ? 7.071 -10.761 -2.428 1.00 92.75 90 ARG A N 1
ATOM 715 C CA . ARG A 1 90 ? 7.098 -10.726 -0.953 1.00 92.75 90 ARG A CA 1
ATOM 716 C C . ARG A 1 90 ? 6.435 -9.472 -0.381 1.00 92.75 90 ARG A C 1
ATOM 718 O O . ARG A 1 90 ? 5.653 -9.587 0.560 1.00 92.75 90 ARG A O 1
ATOM 725 N N . ALA A 1 91 ? 6.717 -8.293 -0.939 1.00 90.62 91 ALA A N 1
ATOM 726 C CA . ALA A 1 91 ? 6.104 -7.044 -0.483 1.00 90.62 91 ALA A CA 1
ATOM 727 C C . ALA A 1 91 ? 4.589 -7.014 -0.747 1.00 90.62 91 ALA A C 1
ATOM 729 O O . ALA A 1 91 ? 3.830 -6.515 0.085 1.00 90.62 91 ALA A O 1
ATOM 730 N N . ALA A 1 92 ? 4.143 -7.584 -1.867 1.00 94.12 92 ALA A N 1
ATOM 731 C CA . ALA A 1 92 ? 2.734 -7.694 -2.215 1.00 94.12 92 ALA A CA 1
ATOM 732 C C . ALA A 1 92 ? 1.983 -8.639 -1.270 1.00 94.12 92 ALA A C 1
ATOM 734 O O . ALA A 1 92 ? 0.926 -8.265 -0.768 1.00 94.12 92 ALA A O 1
ATOM 735 N N . VAL A 1 93 ? 2.557 -9.802 -0.943 1.00 93.19 93 VAL A N 1
ATOM 736 C CA . VAL A 1 93 ? 1.996 -10.732 0.054 1.00 93.19 93 VAL A CA 1
ATOM 737 C C . VAL A 1 93 ? 1.860 -10.055 1.420 1.00 93.19 93 VAL A C 1
ATOM 739 O O . VAL A 1 93 ? 0.815 -10.155 2.059 1.00 93.19 93 VAL A O 1
ATOM 742 N N . GLU A 1 94 ? 2.888 -9.327 1.860 1.00 90.38 94 GLU A N 1
ATOM 743 C CA . GLU A 1 94 ? 2.860 -8.579 3.124 1.00 90.38 94 GLU A CA 1
ATOM 744 C C . GLU A 1 94 ? 1.759 -7.503 3.120 1.00 90.38 94 GLU A C 1
ATOM 746 O O . GLU A 1 94 ? 1.020 -7.347 4.094 1.00 90.38 94 GLU A O 1
ATOM 751 N N . CYS A 1 95 ? 1.604 -6.783 2.004 1.00 92.06 95 CYS A N 1
ATOM 752 C CA . CYS A 1 95 ? 0.533 -5.803 1.845 1.00 92.06 95 CYS A CA 1
ATOM 753 C C . CYS A 1 95 ? -0.850 -6.466 1.862 1.00 92.06 95 CYS A C 1
ATOM 755 O O . CYS A 1 95 ? -1.758 -5.971 2.531 1.00 92.06 95 CYS A O 1
ATOM 757 N N . MET A 1 96 ? -1.009 -7.587 1.155 1.00 93.88 96 MET A N 1
ATOM 758 C CA . MET A 1 96 ? -2.255 -8.349 1.094 1.00 93.88 96 MET A CA 1
ATOM 759 C C . MET A 1 96 ? -2.651 -8.870 2.477 1.00 93.88 96 MET A C 1
ATOM 761 O O . MET A 1 96 ? -3.800 -8.719 2.882 1.00 93.88 96 MET A O 1
ATOM 765 N N . TYR A 1 97 ? -1.694 -9.390 3.247 1.00 90.56 97 TYR A N 1
ATOM 766 C CA . TYR A 1 97 ? -1.918 -9.801 4.631 1.00 90.56 97 TYR A CA 1
ATOM 767 C C . TYR A 1 97 ? -2.508 -8.654 5.463 1.00 90.56 97 TYR A C 1
ATOM 769 O O . TYR A 1 97 ? -3.564 -8.815 6.076 1.00 90.56 97 TYR A O 1
ATOM 777 N N . ASN A 1 98 ? -1.910 -7.459 5.406 1.00 88.38 98 ASN A N 1
ATOM 778 C CA . ASN A 1 98 ? -2.426 -6.297 6.138 1.00 88.38 98 ASN A CA 1
ATOM 779 C C . ASN A 1 98 ? -3.821 -5.849 5.670 1.00 88.38 98 ASN A C 1
ATOM 781 O O . ASN A 1 98 ? -4.561 -5.253 6.455 1.00 88.38 98 ASN A O 1
ATOM 785 N N . LEU A 1 99 ? -4.201 -6.125 4.420 1.00 87.50 99 LEU A N 1
ATOM 786 C CA . LEU A 1 99 ? -5.549 -5.859 3.915 1.00 87.50 99 LEU A CA 1
ATOM 787 C C . LEU A 1 99 ? -6.570 -6.893 4.417 1.00 87.50 99 LEU A C 1
ATOM 789 O O . LEU A 1 99 ? -7.655 -6.496 4.848 1.00 87.50 99 LEU A O 1
ATOM 793 N N . VAL A 1 100 ? -6.214 -8.182 4.406 1.00 82.19 100 VAL A N 1
ATOM 794 C CA . VAL A 1 100 ? -7.123 -9.315 4.673 1.00 82.19 100 VAL A CA 1
ATOM 795 C C . VAL A 1 100 ? -7.276 -9.636 6.163 1.00 82.19 100 VAL A C 1
ATOM 797 O O . VAL A 1 100 ? -8.360 -10.015 6.594 1.00 82.19 100 VAL A O 1
ATOM 800 N N . VAL A 1 101 ? -6.254 -9.417 6.998 1.00 70.25 101 VAL A N 1
ATOM 801 C CA . VAL A 1 101 ? -6.266 -9.735 8.452 1.00 70.25 101 VAL A CA 1
ATOM 802 C C . VAL A 1 101 ? -7.359 -8.998 9.241 1.00 70.25 101 VAL A C 1
ATOM 804 O O . VAL A 1 101 ? -7.601 -9.273 10.413 1.00 7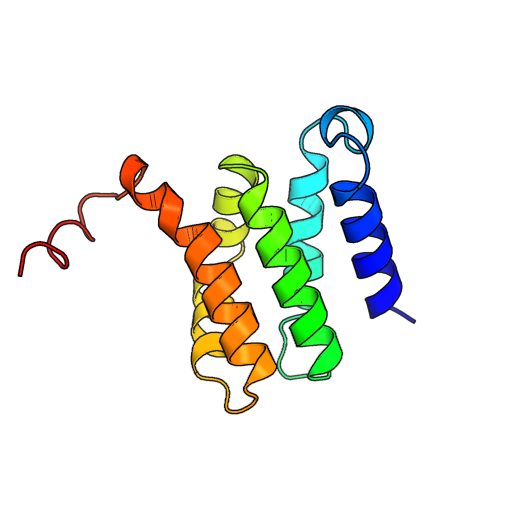0.25 101 VAL A O 1
ATOM 807 N N . GLN A 1 102 ? -8.063 -8.059 8.615 1.00 55.38 102 GLN A N 1
ATOM 808 C CA . GLN A 1 102 ? -9.194 -7.356 9.217 1.00 55.38 102 GLN A CA 1
ATOM 809 C C . GLN A 1 102 ? -10.533 -7.635 8.516 1.00 55.38 102 GLN A C 1
ATOM 811 O O . GLN A 1 102 ? -11.569 -7.194 9.016 1.00 55.38 102 GLN A O 1
ATOM 816 N N . GLU A 1 103 ? -10.556 -8.413 7.427 1.00 49.22 103 GLU A N 1
ATOM 817 C CA . GLU A 1 103 ? -11.803 -8.895 6.817 1.00 49.22 103 GLU A CA 1
ATOM 818 C C . GLU A 1 103 ? -12.564 -9.879 7.710 1.00 49.22 103 GLU A C 1
ATOM 820 O O . GLU A 1 103 ? -13.763 -10.056 7.511 1.00 49.22 103 GLU A O 1
ATOM 825 N N . GLU A 1 104 ? -11.959 -10.430 8.767 1.00 46.00 104 GLU A N 1
ATOM 826 C CA . GLU A 1 104 ? -12.705 -11.267 9.716 1.00 46.00 104 GLU A CA 1
ATOM 827 C C . GLU A 1 104 ? -13.897 -10.524 10.356 1.00 46.00 104 GLU A C 1
ATOM 829 O O . GLU A 1 104 ? -14.907 -11.143 10.689 1.00 46.00 104 GLU A O 1
ATOM 834 N N . LYS A 1 105 ? -13.857 -9.182 10.421 1.00 41.19 105 LYS A N 1
ATOM 835 C CA . LYS A 1 105 ? -14.993 -8.364 10.885 1.00 41.19 105 LYS A CA 1
ATOM 836 C C . LYS A 1 105 ? -15.916 -7.835 9.781 1.00 41.19 105 LYS A C 1
ATOM 838 O O . LYS A 1 105 ? -17.027 -7.418 10.103 1.00 41.19 105 LYS A O 1
ATOM 843 N N . THR A 1 106 ? -15.517 -7.884 8.509 1.00 42.53 106 THR A N 1
ATOM 844 C CA . THR A 1 106 ? -16.262 -7.240 7.403 1.00 42.53 106 THR A CA 1
ATOM 845 C C . THR A 1 106 ? -16.422 -8.142 6.174 1.00 42.53 106 THR A C 1
ATOM 847 O O . THR A 1 106 ? -16.686 -7.659 5.075 1.00 42.53 106 THR A O 1
ATOM 850 N N . MET A 1 107 ? -16.315 -9.463 6.335 1.00 42.50 107 MET A N 1
ATOM 851 C CA . MET A 1 107 ? -16.719 -10.411 5.297 1.00 42.50 107 MET A CA 1
ATOM 852 C C . MET A 1 107 ? -18.230 -10.299 5.044 1.00 42.50 107 MET A C 1
ATOM 854 O O . MET A 1 107 ? -19.060 -10.866 5.761 1.00 42.50 107 MET A O 1
ATOM 858 N N . SER A 1 108 ? -18.572 -9.576 3.976 1.00 45.53 108 SER A N 1
ATOM 859 C CA . SER A 1 108 ? -19.811 -9.779 3.228 1.00 45.53 108 SER A CA 1
ATOM 860 C C . SER A 1 108 ? -19.942 -11.269 2.883 1.00 45.53 108 SER A C 1
ATOM 862 O O . SER A 1 108 ? -18.952 -11.932 2.568 1.00 45.53 108 SER A O 1
ATOM 864 N N . GLY A 1 109 ? -21.161 -11.804 2.986 1.00 46.72 109 GLY A N 1
ATOM 865 C CA . GLY A 1 109 ? -21.465 -13.237 3.090 1.00 46.72 109 GLY A CA 1
ATOM 866 C C . GLY A 1 109 ? -20.969 -14.157 1.966 1.00 46.72 109 GLY A C 1
ATOM 867 O O . GLY A 1 109 ? -21.089 -15.369 2.109 1.00 46.72 109 GLY A O 1
ATOM 868 N N . SER A 1 110 ? -20.384 -13.632 0.889 1.00 47.66 110 SER A N 1
ATOM 869 C CA . SER A 1 110 ? -19.925 -14.421 -0.257 1.00 47.66 110 SER A CA 1
ATOM 870 C C . SER A 1 110 ? -18.620 -15.196 -0.012 1.00 47.66 110 SER A C 1
ATOM 872 O O . SER A 1 110 ? -18.449 -16.258 -0.598 1.00 47.66 110 SER A O 1
ATOM 874 N N . ILE A 1 111 ? -17.722 -14.738 0.875 1.00 49.78 111 ILE A N 1
ATOM 875 C CA . ILE A 1 111 ? -16.419 -15.407 1.119 1.00 49.78 111 ILE A CA 1
ATOM 876 C C . ILE A 1 111 ? -16.485 -16.426 2.276 1.00 49.78 111 ILE A C 1
ATOM 878 O O . ILE A 1 111 ? -15.700 -17.372 2.321 1.00 49.78 111 ILE A O 1
ATOM 882 N N . LYS A 1 112 ? -17.500 -16.343 3.154 1.00 51.66 112 LYS A N 1
ATOM 883 C CA . LYS A 1 112 ? -17.720 -17.324 4.242 1.00 51.66 112 LYS A CA 1
ATOM 884 C C . LYS A 1 112 ? -17.901 -18.766 3.753 1.00 51.66 112 LYS A C 1
ATOM 886 O O . LYS A 1 112 ? -17.655 -19.692 4.521 1.00 51.66 112 LYS A O 1
ATOM 891 N N . TYR A 1 113 ? -18.325 -18.960 2.505 1.00 49.41 113 TYR A N 1
ATOM 892 C CA . TYR A 1 113 ? -18.520 -20.288 1.919 1.00 49.41 113 TYR A CA 1
ATOM 893 C C . TYR A 1 113 ? -17.220 -20.953 1.454 1.00 49.41 113 TYR A C 1
ATOM 895 O O . TYR A 1 113 ? -17.183 -22.172 1.352 1.00 49.41 113 TYR A O 1
ATOM 903 N N . LEU A 1 114 ? -16.151 -20.187 1.217 1.00 52.22 114 LEU A N 1
ATOM 904 C CA . LEU A 1 114 ? -14.888 -20.725 0.696 1.00 52.22 114 LEU A CA 1
ATOM 905 C C . LEU A 1 114 ? -13.924 -21.201 1.793 1.00 52.22 114 LEU A C 1
ATOM 907 O O . LEU A 1 114 ? -12.989 -21.932 1.498 1.00 52.22 114 LEU A O 1
ATOM 911 N N . LEU A 1 115 ? -14.164 -20.829 3.055 1.00 45.62 115 LEU A N 1
ATOM 912 C CA . LEU A 1 115 ? -13.324 -21.204 4.204 1.00 45.62 115 LEU A CA 1
ATOM 913 C C . LEU A 1 115 ? -13.964 -22.275 5.110 1.00 45.62 115 LEU A C 1
ATOM 915 O O . LEU A 1 115 ? -13.479 -22.524 6.210 1.00 45.62 115 LEU A O 1
ATOM 919 N N . ARG A 1 116 ? -15.069 -22.895 4.674 1.00 44.97 116 ARG A N 1
ATOM 920 C CA . ARG A 1 116 ? -15.743 -24.019 5.360 1.00 44.97 116 ARG A CA 1
ATOM 921 C C . ARG A 1 116 ? -15.657 -25.339 4.576 1.00 44.97 116 ARG A C 1
ATOM 923 O O . ARG A 1 116 ? -16.561 -26.165 4.685 1.00 44.97 116 ARG A O 1
ATOM 930 N N . GLY A 1 117 ? -14.608 -25.500 3.772 1.00 40.09 117 GLY A N 1
ATOM 931 C CA . GLY A 1 117 ? -14.219 -26.781 3.174 1.00 40.09 117 GLY A CA 1
ATOM 932 C C . GLY A 1 117 ? -13.255 -27.519 4.083 1.00 40.09 117 GLY A C 1
ATOM 933 O O . GLY A 1 117 ? -12.271 -26.869 4.495 1.00 40.09 117 GLY A O 1
#

Sequence (117 aa):
MSSYFFVALAKIAITTNPEITFLGQRMLELVRPIRKLLKIEHTALENFEALKVLTNLASIGESVRKRILKEGGFSTIEQYMFEEHSMLGRAAVECMYNLVVQEEKTMSGSIKYLLRG

Secondary structure (DSSP, 8-state):
--HHHHHHHHHHHHHS-HHHHS-TTHHHHHHHHHHHT-STTS-HHHHHHHHHHHHHHHHH-HHHHHHHHHTTHHHHHHHHHT-SSHHHHHHHHHHHHHHHTTGGGT--TTSTTTS--

Foldseek 3Di:
DPQVVLLVLLVQCQVDDVCPSDPPDVLLVSLQVLVVQLDPPHDPVSNLSSLQSLLSQLQPDDVSLVSCVVNVVQVSLVVQCPDPPVSSVVSSVSNNCSNVVPCVPVDDPPCVVVPPD